Protein AF-A0A538JC68-F1 (afdb_monomer)

pLDDT: mean 90.51, std 15.42, range [42.62, 98.88]

Sequence (147 aa):
MLRRFTVLAVVAFALASPALAAAACRTISGTFTAVPPATCSSPVNICTHGTLAGSFPSTYDFVVDTLTPVVAVPGAFTYTGHDTITAGSTVLTGKDYGAMYFVGPTTAKFVTTVKIVGGGSGWIVAPGTLDTATGQTAGTYFGFVCT

Nearest PDB structures (foldseek):
  3eoj-assembly1_A  TM=4.096E-01  e=1.689E+00  Prosthecochloris aestuarii
  7pge-assembly1_B  TM=2.713E-01  e=2.538E+00  Escherichia coli
  6mez-assembly2_B  TM=2.501E-01  e=1.689E+00  Prosthecochloris aestuarii
  4ctd-assembly1_A  TM=2.469E-01  e=4.011E+00  Escherichia coli K-12
  4ctd-assembly1_B  TM=2.731E-01  e=6.672E+00  Escherichia coli K-12

Structure (mmCIF, N/CA/C/O backbone):
data_AF-A0A538JC68-F1
#
_entry.id   AF-A0A538JC68-F1
#
loop_
_atom_site.group_PDB
_atom_site.id
_atom_site.type_symbol
_atom_site.label_atom_id
_atom_site.label_alt_id
_atom_site.label_comp_id
_atom_site.label_asym_id
_atom_site.label_entity_id
_atom_site.label_seq_id
_atom_site.pdbx_PDB_ins_code
_atom_site.Cartn_x
_atom_site.Cartn_y
_atom_site.Cartn_z
_atom_site.occupancy
_atom_site.B_iso_or_equiv
_atom_site.auth_seq_id
_atom_site.auth_comp_id
_atom_site.auth_asym_id
_atom_site.auth_atom_id
_atom_site.pdbx_PDB_model_num
ATOM 1 N N . MET A 1 1 ? 79.455 -5.876 -36.829 1.00 42.62 1 MET A N 1
ATOM 2 C CA . MET A 1 1 ? 78.922 -4.656 -36.183 1.00 42.62 1 MET A CA 1
ATOM 3 C C . MET A 1 1 ? 77.419 -4.815 -36.033 1.00 42.62 1 MET A C 1
ATOM 5 O O . MET A 1 1 ? 76.732 -5.024 -37.021 1.00 42.62 1 MET A O 1
ATOM 9 N N . LEU A 1 2 ? 76.953 -4.845 -34.785 1.00 47.31 2 LEU A N 1
ATOM 10 C CA . LEU A 1 2 ? 75.597 -5.198 -34.359 1.00 47.31 2 LEU A CA 1
ATOM 11 C C . LEU A 1 2 ? 74.781 -3.907 -34.166 1.00 47.31 2 LEU A C 1
ATOM 13 O O . LEU A 1 2 ? 75.262 -3.003 -33.487 1.00 47.31 2 LEU A O 1
ATOM 17 N N . ARG A 1 3 ? 73.550 -3.816 -34.679 1.00 44.78 3 ARG A N 1
ATOM 18 C CA . ARG A 1 3 ? 72.585 -2.794 -34.230 1.00 44.78 3 ARG A CA 1
ATOM 19 C C . ARG A 1 3 ? 71.231 -3.446 -33.977 1.00 44.78 3 ARG A C 1
ATOM 21 O O . ARG A 1 3 ? 70.450 -3.679 -34.890 1.00 44.78 3 ARG A O 1
ATOM 28 N N . ARG A 1 4 ? 71.007 -3.793 -32.708 1.00 51.16 4 ARG A N 1
ATOM 29 C CA . ARG A 1 4 ? 69.723 -4.249 -32.171 1.00 51.16 4 ARG A CA 1
ATOM 30 C C . ARG A 1 4 ? 68.890 -3.007 -31.854 1.00 51.16 4 ARG A C 1
ATOM 32 O O . ARG A 1 4 ? 69.310 -2.201 -31.030 1.00 51.16 4 ARG A O 1
ATOM 39 N N . PHE A 1 5 ? 67.754 -2.840 -32.523 1.00 50.06 5 PHE A N 1
ATOM 40 C CA . PHE A 1 5 ? 66.766 -1.824 -32.172 1.00 50.06 5 PHE A CA 1
ATOM 41 C C . PHE A 1 5 ? 65.833 -2.401 -31.107 1.00 50.06 5 PHE A C 1
ATOM 43 O O . PHE A 1 5 ? 65.050 -3.308 -31.379 1.00 50.06 5 PHE A O 1
ATOM 50 N N . THR A 1 6 ? 65.954 -1.901 -29.881 1.00 53.03 6 THR A N 1
ATOM 51 C CA . THR A 1 6 ? 65.058 -2.231 -28.771 1.00 53.03 6 THR A CA 1
ATOM 52 C C . THR A 1 6 ? 63.799 -1.378 -28.908 1.00 53.03 6 THR A C 1
ATOM 54 O O . THR A 1 6 ? 63.850 -0.168 -28.702 1.00 53.03 6 THR A O 1
ATOM 57 N N . VAL A 1 7 ? 62.676 -1.988 -29.289 1.00 53.16 7 VAL A N 1
ATOM 58 C CA . VAL A 1 7 ? 61.364 -1.324 -29.295 1.00 53.16 7 VAL A CA 1
ATOM 59 C C . VAL A 1 7 ? 60.780 -1.432 -27.888 1.00 53.16 7 VAL A C 1
ATOM 61 O O . VAL A 1 7 ? 60.508 -2.527 -27.402 1.00 53.16 7 VAL A O 1
ATOM 64 N N . LEU A 1 8 ? 60.637 -0.290 -27.217 1.00 51.16 8 LEU A N 1
ATOM 65 C CA . LEU A 1 8 ? 60.037 -0.178 -25.892 1.00 51.16 8 LEU A CA 1
ATOM 66 C C . LEU A 1 8 ? 58.506 -0.207 -26.048 1.00 51.16 8 LEU A C 1
ATOM 68 O O . LEU A 1 8 ? 57.913 0.744 -26.554 1.00 51.16 8 LEU A O 1
ATOM 72 N N . ALA A 1 9 ? 57.863 -1.309 -25.660 1.00 55.12 9 ALA A N 1
ATOM 73 C CA . ALA A 1 9 ? 56.408 -1.419 -25.659 1.00 55.12 9 ALA A CA 1
ATOM 74 C C . ALA A 1 9 ? 55.829 -0.661 -24.451 1.00 55.12 9 ALA A C 1
ATOM 76 O O . ALA A 1 9 ? 55.975 -1.091 -23.307 1.00 55.12 9 ALA A O 1
ATOM 77 N N . VAL A 1 10 ? 55.181 0.478 -24.701 1.00 59.56 10 VAL A N 1
ATOM 78 C CA . VAL A 1 10 ? 54.418 1.222 -23.690 1.00 59.56 10 VAL A CA 1
ATOM 79 C C . VAL A 1 10 ? 53.057 0.545 -23.535 1.00 59.56 10 VAL A C 1
ATOM 81 O O . VAL A 1 10 ? 52.179 0.693 -24.381 1.00 59.56 10 VAL A O 1
ATOM 84 N N . VAL A 1 11 ? 52.883 -0.230 -22.464 1.00 61.22 11 VAL A N 1
ATOM 85 C CA . VAL A 1 11 ? 51.584 -0.805 -22.088 1.00 61.22 11 VAL A CA 1
ATOM 86 C C . VAL A 1 11 ? 50.774 0.282 -21.382 1.00 61.22 11 VAL A C 1
ATOM 88 O O . VAL A 1 11 ? 50.992 0.573 -20.208 1.00 61.22 11 VAL A O 1
ATOM 91 N N . ALA A 1 12 ? 49.858 0.918 -22.110 1.00 59.44 12 ALA A N 1
ATOM 92 C CA . ALA A 1 12 ? 48.888 1.840 -21.535 1.00 59.44 12 ALA A CA 1
ATOM 93 C C . ALA A 1 12 ? 47.820 1.040 -20.769 1.00 59.44 12 ALA A C 1
ATOM 95 O O . ALA A 1 12 ? 46.948 0.415 -21.370 1.00 59.44 12 ALA A O 1
ATOM 96 N N . PHE A 1 13 ? 47.890 1.048 -19.436 1.00 56.16 13 PHE A N 1
ATOM 97 C CA . PHE A 1 13 ? 46.805 0.567 -18.582 1.00 56.16 13 PHE A CA 1
ATOM 98 C C . PHE A 1 13 ? 45.629 1.545 -18.685 1.00 56.16 13 PHE A C 1
ATOM 100 O O . PHE A 1 13 ? 45.587 2.570 -18.006 1.00 56.16 13 PHE A O 1
ATOM 107 N N . ALA A 1 14 ? 44.678 1.239 -19.568 1.00 58.00 14 ALA A N 1
ATOM 108 C CA . ALA A 1 14 ? 43.388 1.906 -19.587 1.00 58.00 14 ALA A CA 1
ATOM 109 C C . ALA A 1 14 ? 42.649 1.570 -18.282 1.00 58.00 14 ALA A C 1
ATOM 111 O O . ALA A 1 14 ? 42.230 0.433 -18.062 1.00 58.00 14 ALA A O 1
ATOM 112 N N . LEU A 1 15 ? 42.517 2.563 -17.403 1.00 57.47 15 LEU A N 1
ATOM 113 C CA . LEU A 1 15 ? 41.647 2.520 -16.232 1.00 57.47 15 LEU A CA 1
ATOM 114 C C . LEU A 1 15 ? 40.193 2.462 -16.719 1.00 57.47 15 LEU A C 1
ATOM 116 O O . LEU A 1 15 ? 39.538 3.486 -16.890 1.00 57.47 15 LEU A O 1
ATOM 120 N N . ALA A 1 16 ? 39.694 1.258 -16.987 1.00 57.50 16 ALA A N 1
ATOM 121 C CA . ALA A 1 16 ? 38.272 1.031 -17.180 1.00 57.50 16 ALA A CA 1
ATOM 122 C C . ALA A 1 16 ? 37.588 1.169 -15.814 1.00 57.50 16 ALA A C 1
ATOM 124 O O . ALA A 1 16 ? 37.487 0.208 -15.053 1.00 57.50 16 ALA A O 1
ATOM 125 N N . SER A 1 17 ? 37.155 2.380 -15.468 1.00 58.31 17 SER A N 1
ATOM 126 C CA . SER A 1 17 ? 36.183 2.550 -14.392 1.00 58.31 17 SER A CA 1
ATOM 127 C C . SER A 1 17 ? 34.911 1.804 -14.803 1.00 58.31 17 SER A C 1
ATOM 129 O O . SER A 1 17 ? 34.373 2.106 -15.872 1.00 58.31 17 SER A O 1
ATOM 131 N N . PRO A 1 18 ? 34.410 0.838 -14.012 1.00 54.25 18 PRO A N 1
ATOM 132 C CA . PRO A 1 18 ? 33.100 0.275 -14.270 1.00 54.25 18 PRO A CA 1
ATOM 133 C C . PRO A 1 18 ? 32.094 1.403 -14.054 1.00 54.25 18 PRO A C 1
ATOM 135 O O . PRO A 1 18 ? 31.804 1.791 -12.923 1.00 54.25 18 PRO A O 1
ATOM 138 N N . ALA A 1 19 ? 31.602 1.985 -15.145 1.00 56.72 19 ALA A N 1
ATOM 139 C CA . ALA A 1 19 ? 30.423 2.821 -15.085 1.00 56.72 19 ALA A CA 1
ATOM 140 C C . ALA A 1 19 ? 29.287 1.905 -14.623 1.00 56.72 19 ALA A C 1
ATOM 142 O O . ALA A 1 19 ? 28.795 1.085 -15.398 1.00 56.72 19 ALA A O 1
ATOM 143 N N . LEU A 1 20 ? 28.910 1.993 -13.343 1.00 58.34 20 LEU A N 1
ATOM 144 C CA . LEU A 1 20 ? 27.613 1.492 -12.912 1.00 58.34 20 LEU A CA 1
ATOM 145 C C . LEU A 1 20 ? 26.590 2.178 -13.812 1.00 58.34 20 LEU A C 1
ATOM 147 O O . LEU A 1 20 ? 26.480 3.405 -13.791 1.00 58.34 20 LEU A O 1
ATOM 151 N N . ALA A 1 21 ? 25.899 1.399 -14.643 1.00 58.97 21 ALA A N 1
ATOM 152 C CA . ALA A 1 21 ? 24.757 1.899 -15.382 1.00 58.97 21 ALA A CA 1
ATOM 153 C C . ALA A 1 21 ? 23.816 2.542 -14.357 1.00 58.97 21 ALA A C 1
ATOM 155 O O . ALA A 1 21 ? 23.354 1.871 -13.433 1.00 58.97 21 ALA A O 1
ATOM 156 N N . ALA A 1 22 ? 23.622 3.858 -14.452 1.00 62.62 22 ALA A N 1
ATOM 157 C CA . ALA A 1 22 ? 22.700 4.556 -13.576 1.00 62.62 22 ALA A CA 1
ATOM 158 C C . ALA A 1 22 ? 21.319 3.912 -13.749 1.00 62.62 22 ALA A C 1
ATOM 160 O O . ALA A 1 22 ? 20.847 3.786 -14.880 1.00 62.62 22 ALA A O 1
ATOM 161 N N . ALA A 1 23 ? 20.703 3.481 -12.644 1.00 70.94 23 ALA A N 1
ATOM 162 C CA . ALA A 1 23 ? 19.342 2.960 -12.664 1.00 70.94 23 ALA A CA 1
ATOM 163 C C . ALA A 1 23 ? 18.436 3.965 -13.389 1.00 70.94 23 ALA A C 1
ATOM 165 O O . ALA A 1 23 ? 18.530 5.176 -13.153 1.00 70.94 23 ALA A O 1
ATOM 166 N N . ALA A 1 24 ? 17.590 3.479 -14.296 1.00 83.38 24 ALA A N 1
ATOM 167 C CA . ALA A 1 24 ? 16.755 4.352 -15.107 1.00 83.38 24 ALA A CA 1
ATOM 168 C C . ALA A 1 24 ? 15.618 4.888 -14.232 1.00 83.38 24 ALA A C 1
ATOM 170 O O . ALA A 1 24 ? 14.580 4.248 -14.061 1.00 83.38 24 ALA A O 1
ATOM 171 N N . CYS A 1 25 ? 15.834 6.059 -13.636 1.00 92.38 25 CYS A N 1
ATOM 172 C CA . CYS A 1 25 ? 14.840 6.716 -12.802 1.00 92.38 25 CYS A CA 1
ATOM 173 C C . CYS A 1 25 ? 13.737 7.333 -13.663 1.00 92.38 25 CYS A C 1
ATOM 175 O O . CYS A 1 25 ? 14.010 8.078 -14.606 1.00 92.38 25 CYS A O 1
ATOM 177 N N . ARG A 1 26 ? 12.478 7.072 -13.307 1.00 94.56 26 ARG A N 1
ATOM 178 C CA . ARG A 1 26 ? 11.316 7.692 -13.951 1.00 94.56 26 ARG A CA 1
ATOM 179 C C . ARG A 1 26 ? 10.263 8.110 -12.937 1.00 94.56 26 ARG A C 1
ATOM 181 O O . ARG A 1 26 ? 10.010 7.401 -11.964 1.00 94.56 26 ARG A O 1
ATOM 188 N N . THR A 1 27 ? 9.626 9.250 -13.195 1.00 97.94 27 THR A N 1
ATOM 189 C CA . THR A 1 27 ? 8.396 9.649 -12.506 1.00 97.94 27 THR A CA 1
ATOM 190 C C . THR A 1 27 ? 7.267 8.718 -12.920 1.00 97.94 27 THR A C 1
ATOM 192 O O . THR A 1 27 ? 7.168 8.323 -14.086 1.00 97.94 27 THR A O 1
ATOM 195 N N . ILE A 1 28 ? 6.416 8.367 -11.964 1.00 97.81 28 ILE A N 1
ATOM 196 C CA . ILE A 1 28 ? 5.276 7.490 -12.187 1.00 97.81 28 ILE A CA 1
ATOM 197 C C . ILE A 1 28 ? 3.994 8.101 -11.639 1.00 97.81 28 ILE A C 1
ATOM 199 O O . ILE A 1 28 ? 4.026 8.821 -10.641 1.00 97.81 28 ILE A O 1
ATOM 203 N N . SER A 1 29 ? 2.870 7.819 -12.288 1.00 98.69 29 SER A N 1
ATOM 204 C CA . SER A 1 29 ? 1.544 8.186 -11.807 1.00 98.69 29 SER A CA 1
ATOM 205 C C . SER A 1 29 ? 0.443 7.369 -12.478 1.00 98.69 29 SER A C 1
ATOM 207 O O . SER A 1 29 ? 0.607 6.823 -13.576 1.00 98.69 29 SER A O 1
ATOM 209 N N . GLY A 1 30 ? -0.706 7.308 -11.811 1.00 98.75 30 GLY A N 1
ATOM 210 C CA . GLY A 1 30 ? -1.893 6.659 -12.344 1.00 98.75 30 GLY A CA 1
ATOM 211 C C . GLY A 1 30 ? -2.935 6.358 -11.280 1.00 98.75 30 GLY A C 1
ATOM 212 O O . GLY A 1 30 ? -3.078 7.096 -10.303 1.00 98.75 30 GLY A O 1
ATOM 213 N N . THR A 1 31 ? -3.680 5.278 -11.493 1.00 98.88 31 THR A N 1
ATOM 214 C CA . THR A 1 31 ? -4.741 4.801 -10.600 1.00 98.88 31 THR A CA 1
ATOM 215 C C . THR A 1 31 ? -4.422 3.418 -10.064 1.00 98.88 31 THR A C 1
ATOM 217 O O . THR A 1 31 ? -3.638 2.680 -10.662 1.00 98.88 31 THR A O 1
ATOM 220 N N . PHE A 1 32 ? -5.049 3.061 -8.947 1.00 98.88 32 PHE A N 1
ATOM 221 C CA . PHE A 1 32 ? -4.998 1.706 -8.420 1.00 98.88 32 PHE A CA 1
ATOM 222 C C . PHE A 1 32 ? -6.377 1.205 -8.004 1.00 98.88 32 PHE A C 1
ATOM 224 O O . PHE A 1 32 ? -7.262 1.990 -7.648 1.00 98.88 32 PHE A O 1
ATOM 231 N N . THR A 1 33 ? -6.522 -0.116 -8.014 1.00 98.75 33 THR A N 1
ATOM 232 C CA . THR A 1 33 ? -7.642 -0.843 -7.407 1.00 98.75 33 THR A CA 1
ATOM 233 C C . THR A 1 33 ? -7.115 -2.086 -6.714 1.00 98.75 33 THR A C 1
ATOM 235 O O . THR A 1 33 ? -6.222 -2.734 -7.258 1.00 98.75 33 THR A O 1
ATOM 238 N N . ALA A 1 34 ? -7.676 -2.450 -5.564 1.00 98.69 34 ALA A N 1
ATOM 239 C CA . ALA A 1 34 ? -7.303 -3.675 -4.867 1.00 98.69 34 ALA A CA 1
ATOM 240 C C . ALA A 1 34 ? -8.461 -4.280 -4.085 1.00 98.69 34 ALA A C 1
ATOM 242 O O . ALA A 1 34 ? -9.400 -3.584 -3.696 1.00 98.69 34 ALA A O 1
ATOM 243 N N . VAL A 1 35 ? -8.358 -5.578 -3.828 1.00 98.62 35 VAL A N 1
ATOM 244 C CA . VAL A 1 35 ? -9.319 -6.361 -3.048 1.00 98.62 35 VAL A CA 1
ATOM 245 C C . VAL A 1 35 ? -8.586 -7.191 -1.995 1.00 98.62 35 VAL A C 1
ATOM 247 O O . VAL A 1 35 ? -7.393 -7.463 -2.163 1.00 98.62 35 VAL A O 1
ATOM 250 N N . PRO A 1 36 ? -9.257 -7.623 -0.917 1.00 98.12 36 PRO A N 1
ATOM 251 C CA . PRO A 1 36 ? -8.662 -8.565 0.018 1.00 98.12 36 PRO A CA 1
ATOM 252 C C . PRO A 1 36 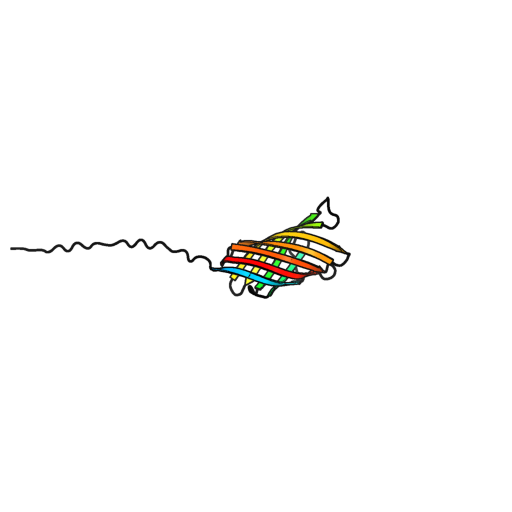? -8.321 -9.891 -0.686 1.00 98.12 36 PRO A C 1
ATOM 254 O O . PRO A 1 36 ? -9.165 -10.431 -1.407 1.00 98.12 36 PRO A O 1
ATOM 257 N N . PRO A 1 37 ? -7.106 -10.436 -0.506 1.00 97.12 37 PRO A N 1
ATOM 258 C CA . PRO A 1 37 ? -6.764 -11.763 -1.003 1.00 97.12 37 PRO A CA 1
ATOM 259 C C . PRO A 1 37 ? -7.481 -12.860 -0.198 1.00 97.12 37 PRO A C 1
ATOM 261 O O . PRO A 1 37 ? -7.929 -12.638 0.926 1.00 97.12 37 PRO A O 1
ATOM 264 N N . ALA A 1 38 ? -7.536 -14.078 -0.749 1.00 95.75 38 ALA A N 1
ATOM 265 C CA . ALA A 1 38 ? -8.155 -15.232 -0.081 1.00 95.75 38 ALA A CA 1
ATOM 266 C C . ALA A 1 38 ? -7.478 -15.601 1.253 1.00 95.75 38 ALA A C 1
ATOM 268 O O . ALA A 1 38 ? -8.118 -16.135 2.156 1.00 95.75 38 ALA A O 1
ATOM 269 N N . THR A 1 39 ? -6.182 -15.319 1.374 1.00 95.56 39 THR A N 1
ATOM 270 C CA . THR A 1 39 ? -5.388 -15.533 2.585 1.00 95.56 39 THR A CA 1
ATOM 271 C C . THR A 1 39 ? -4.660 -14.251 2.945 1.00 95.56 39 THR A C 1
ATOM 273 O O . THR A 1 39 ? -4.080 -13.618 2.065 1.00 95.56 39 THR A O 1
ATOM 276 N N . CYS A 1 40 ? -4.629 -13.906 4.230 1.00 97.19 40 CYS A N 1
ATOM 277 C CA . CYS A 1 40 ? -3.945 -12.718 4.720 1.00 97.19 40 CYS A CA 1
ATOM 278 C C . CYS A 1 40 ? -3.006 -13.076 5.874 1.00 97.19 40 CYS A C 1
ATOM 280 O O . CYS A 1 40 ? -3.424 -13.674 6.861 1.00 97.19 40 CYS A O 1
ATOM 282 N N . SER A 1 41 ? -1.730 -12.716 5.736 1.00 96.81 41 SER A N 1
ATOM 283 C CA . SER A 1 41 ? -0.687 -12.922 6.750 1.00 96.81 41 SER A CA 1
ATOM 284 C C . SER A 1 41 ? -0.539 -11.743 7.717 1.00 96.81 41 SER A C 1
ATOM 286 O O . SER A 1 41 ? 0.283 -11.802 8.629 1.00 96.81 41 SER A O 1
ATOM 288 N N . SER A 1 42 ? -1.313 -10.671 7.524 1.00 97.94 42 SER A N 1
ATOM 289 C CA . SER A 1 42 ? -1.264 -9.479 8.369 1.00 97.94 42 SER A CA 1
ATOM 290 C C . SER A 1 42 ? -1.650 -9.807 9.818 1.00 97.94 42 SER A C 1
ATOM 292 O O . SER A 1 42 ? -2.716 -10.386 10.044 1.00 97.94 42 SER A O 1
ATOM 294 N N . PRO A 1 43 ? -0.876 -9.353 10.821 1.00 97.75 43 PRO A N 1
ATOM 295 C CA . PRO A 1 43 ? -1.253 -9.476 12.230 1.00 97.75 43 PRO A CA 1
ATOM 296 C C . PRO A 1 43 ? -2.485 -8.635 12.606 1.00 97.75 43 PRO A C 1
ATOM 298 O O . PRO A 1 43 ? -3.102 -8.886 13.638 1.00 97.75 43 PRO A O 1
ATOM 301 N N . VAL A 1 44 ? -2.858 -7.650 11.781 1.00 96.31 44 VAL A N 1
ATOM 302 C CA . VAL A 1 44 ? -4.070 -6.829 11.952 1.00 96.31 44 VAL A CA 1
ATOM 303 C C . VAL A 1 44 ? -5.169 -7.194 10.951 1.00 96.31 44 VAL A C 1
ATOM 305 O O . VAL A 1 44 ? -6.157 -6.476 10.834 1.00 96.31 44 VAL A O 1
ATOM 308 N N . ASN A 1 45 ? -5.009 -8.321 10.250 1.00 95.25 45 ASN A N 1
ATOM 309 C CA . ASN A 1 45 ? -5.955 -8.861 9.276 1.00 95.25 45 ASN A CA 1
ATOM 310 C C . ASN A 1 45 ? -6.319 -7.884 8.138 1.00 95.25 45 ASN A C 1
ATOM 312 O O . ASN A 1 45 ? -7.462 -7.844 7.686 1.00 95.25 45 ASN A O 1
ATOM 316 N N . ILE A 1 46 ? -5.348 -7.086 7.677 1.00 95.25 46 ILE A N 1
ATOM 317 C CA . ILE A 1 46 ? -5.505 -6.207 6.511 1.00 95.25 46 ILE A CA 1
ATOM 318 C C . ILE A 1 46 ? -4.426 -6.546 5.483 1.00 95.25 46 ILE A C 1
ATOM 320 O O . ILE A 1 46 ? -3.240 -6.276 5.682 1.00 95.25 46 ILE A O 1
ATOM 324 N N . CYS A 1 47 ? -4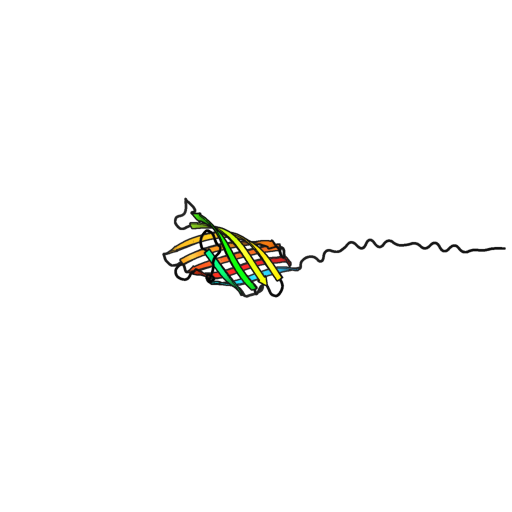.863 -7.117 4.364 1.00 98.12 47 CYS A N 1
ATOM 325 C CA . CYS A 1 47 ? -4.048 -7.356 3.182 1.00 98.12 47 CYS A CA 1
ATOM 326 C C . CYS A 1 47 ? -4.828 -6.925 1.942 1.00 98.12 47 CYS A C 1
ATOM 328 O O . CYS A 1 47 ? -6.057 -7.017 1.925 1.00 98.12 47 CYS A O 1
ATOM 330 N N . THR A 1 48 ? -4.129 -6.521 0.886 1.00 98.38 48 THR A N 1
ATOM 331 C CA . THR A 1 48 ? -4.754 -6.240 -0.410 1.00 98.38 48 THR A CA 1
ATOM 332 C C . THR A 1 48 ? -3.920 -6.798 -1.550 1.00 98.38 48 THR A C 1
ATOM 334 O O . THR A 1 48 ? -2.705 -6.621 -1.551 1.00 98.38 48 THR A O 1
ATOM 337 N N . HIS A 1 49 ? -4.586 -7.385 -2.539 1.00 98.62 49 HIS A N 1
ATOM 338 C CA . HIS A 1 49 ? -4.024 -7.684 -3.848 1.00 98.62 49 HIS A CA 1
ATOM 339 C C . HIS A 1 49 ? -4.610 -6.707 -4.865 1.00 98.62 49 HIS A C 1
ATOM 341 O O . HIS A 1 49 ? -5.837 -6.587 -4.975 1.00 98.62 49 HIS A O 1
ATOM 347 N N . GLY A 1 50 ? -3.757 -5.986 -5.585 1.00 98.44 50 GLY A N 1
ATOM 348 C CA . GLY A 1 50 ? -4.193 -4.900 -6.449 1.00 98.44 50 GLY A CA 1
ATOM 349 C C . GLY A 1 50 ? -3.409 -4.737 -7.736 1.00 98.44 50 GLY A C 1
ATOM 350 O O . GLY A 1 50 ? -2.432 -5.430 -8.017 1.00 98.44 50 GLY A O 1
ATOM 351 N N . THR A 1 51 ? -3.875 -3.784 -8.532 1.00 98.75 51 THR A N 1
ATOM 352 C CA . THR A 1 51 ? -3.302 -3.391 -9.816 1.00 98.75 51 THR A CA 1
ATOM 353 C C . THR A 1 51 ? -3.026 -1.896 -9.827 1.00 98.75 51 THR A C 1
ATOM 355 O O . THR A 1 51 ? -3.827 -1.102 -9.331 1.00 98.75 51 THR A O 1
ATOM 358 N N . LEU A 1 52 ? -1.898 -1.512 -10.421 1.00 98.69 52 LEU A N 1
ATOM 359 C CA . LEU A 1 52 ? -1.586 -0.139 -10.801 1.00 98.69 52 LEU A CA 1
ATOM 360 C C . LEU A 1 52 ? -1.797 0.004 -12.311 1.00 98.69 52 LEU A C 1
ATOM 362 O O . LEU A 1 52 ? -1.320 -0.818 -13.094 1.00 98.69 52 LEU A O 1
ATOM 366 N N . ALA A 1 53 ? -2.481 1.063 -12.728 1.00 98.62 53 ALA A N 1
ATOM 367 C CA . ALA A 1 53 ? -2.624 1.470 -14.125 1.00 98.62 53 ALA A CA 1
ATOM 368 C C . ALA A 1 53 ? -1.893 2.801 -14.373 1.00 98.62 53 ALA A C 1
ATOM 370 O O . ALA A 1 53 ? -1.470 3.466 -13.432 1.00 98.62 53 ALA A O 1
ATOM 371 N N . GLY A 1 54 ? -1.736 3.221 -15.630 1.00 97.69 54 GLY A N 1
ATOM 372 C CA . GLY A 1 54 ? -1.056 4.477 -15.979 1.00 97.69 54 GLY A CA 1
ATOM 373 C C . GLY A 1 54 ? 0.399 4.267 -16.388 1.00 97.69 54 GLY A C 1
ATOM 374 O O . GLY A 1 54 ? 0.690 3.371 -17.177 1.00 97.69 54 GLY A O 1
ATOM 375 N N . SER A 1 55 ? 1.316 5.102 -15.897 1.00 96.94 55 SER A N 1
ATOM 376 C CA . SER A 1 55 ? 2.710 5.100 -16.368 1.00 96.94 55 SER A CA 1
ATOM 377 C C . SER A 1 55 ? 3.599 4.037 -15.705 1.00 96.94 55 SER A C 1
ATOM 379 O O . SER A 1 55 ? 4.763 3.887 -16.082 1.00 96.94 55 SER A O 1
ATOM 381 N N . PHE A 1 56 ? 3.068 3.294 -14.729 1.00 96.88 56 PHE A N 1
ATOM 382 C CA . PHE A 1 56 ? 3.735 2.153 -14.100 1.00 96.88 56 PHE A CA 1
ATOM 383 C C . PHE A 1 56 ? 2.791 0.946 -13.923 1.00 96.88 56 PHE A C 1
ATOM 385 O O . PHE A 1 56 ? 2.473 0.569 -12.792 1.00 96.88 56 PHE A O 1
ATOM 392 N N . PRO A 1 57 ? 2.313 0.331 -15.027 1.00 97.88 57 PRO A N 1
ATOM 393 C CA . PRO A 1 57 ? 1.419 -0.819 -14.948 1.00 97.88 57 PRO A CA 1
ATOM 394 C C . PRO A 1 57 ? 2.065 -1.980 -14.190 1.00 97.88 57 PRO A C 1
ATOM 396 O O . PRO A 1 57 ? 3.163 -2.417 -14.539 1.00 97.88 57 PRO A O 1
ATOM 399 N N . SER A 1 58 ? 1.402 -2.459 -13.142 1.00 98.31 58 SER A N 1
ATOM 400 C CA . SER A 1 58 ? 1.927 -3.505 -12.257 1.00 98.31 58 SER A CA 1
ATOM 401 C C . SER A 1 58 ? 0.818 -4.148 -11.428 1.00 98.31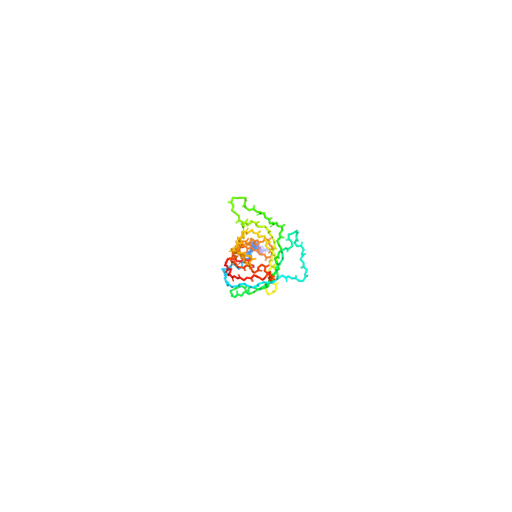 58 SER A C 1
ATOM 403 O O . SER A 1 58 ? -0.300 -3.633 -11.359 1.00 98.31 58 SER A O 1
ATOM 405 N N . THR A 1 59 ? 1.124 -5.277 -10.800 1.00 98.75 59 THR A N 1
ATOM 406 C CA . THR A 1 59 ? 0.331 -5.836 -9.697 1.00 98.75 59 THR A CA 1
ATOM 407 C C . THR A 1 59 ? 1.066 -5.613 -8.386 1.00 98.75 59 THR A C 1
ATOM 409 O O . THR A 1 59 ? 2.290 -5.467 -8.383 1.00 98.75 59 THR A O 1
ATOM 412 N N . TYR A 1 60 ? 0.345 -5.611 -7.272 1.00 98.69 60 TYR A N 1
ATOM 413 C CA . TYR A 1 60 ? 0.965 -5.544 -5.958 1.00 98.69 60 TYR A CA 1
ATOM 414 C C . TYR A 1 60 ? 0.214 -6.365 -4.918 1.00 98.69 60 TYR A C 1
ATOM 416 O O . TYR A 1 60 ? -1.008 -6.502 -4.979 1.00 98.69 60 TYR A O 1
ATOM 424 N N . ASP A 1 61 ? 0.966 -6.853 -3.941 1.00 98.69 61 ASP A N 1
ATOM 425 C CA . ASP A 1 61 ? 0.457 -7.434 -2.707 1.00 98.69 61 ASP A CA 1
ATOM 426 C C . ASP A 1 61 ? 0.931 -6.562 -1.551 1.00 98.69 61 ASP A C 1
ATOM 428 O O . ASP A 1 61 ? 2.130 -6.335 -1.403 1.00 98.69 61 ASP A O 1
ATOM 432 N N . PHE A 1 62 ? -0.006 -6.065 -0.751 1.00 98.62 62 PHE A N 1
ATOM 433 C CA . PHE A 1 62 ? 0.265 -5.223 0.410 1.00 98.62 62 PHE A CA 1
ATOM 434 C C . PHE A 1 62 ? -0.227 -5.908 1.681 1.00 98.62 62 PHE A C 1
ATOM 436 O O . PHE A 1 62 ? -1.352 -6.415 1.733 1.00 98.62 62 PHE A O 1
ATOM 443 N N . VAL A 1 63 ? 0.615 -5.895 2.711 1.00 98.69 63 VAL A N 1
ATOM 444 C CA . VAL A 1 6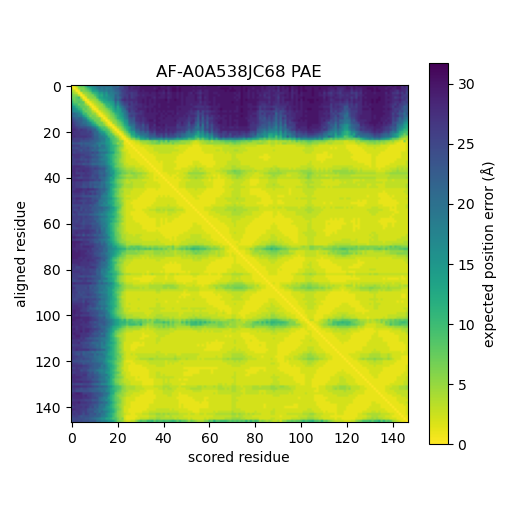3 ? 0.341 -6.456 4.033 1.00 98.69 63 VAL A CA 1
ATO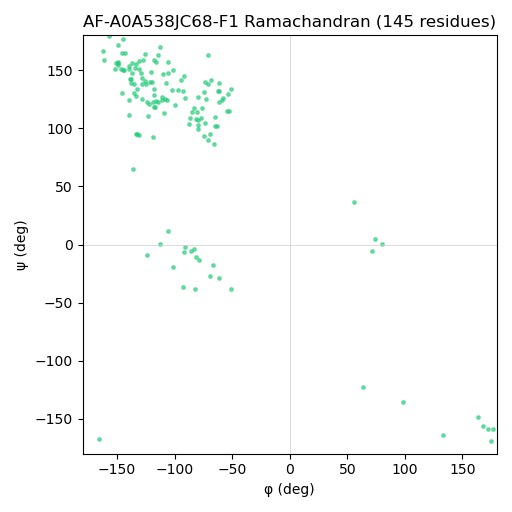M 445 C C . VAL A 1 63 ? 0.533 -5.359 5.070 1.00 98.69 63 VAL A C 1
ATOM 447 O O . VAL A 1 63 ? 1.611 -4.775 5.187 1.00 98.69 63 VAL A O 1
ATOM 450 N N . VAL A 1 64 ? -0.511 -5.085 5.852 1.00 98.44 64 VAL A N 1
ATOM 451 C CA . VAL A 1 64 ? -0.411 -4.153 6.978 1.00 98.44 64 VAL A CA 1
ATOM 452 C C . VAL A 1 64 ? 0.229 -4.867 8.162 1.00 98.44 64 VAL A C 1
ATOM 454 O O . VAL A 1 64 ? -0.252 -5.907 8.601 1.00 98.44 64 VAL A O 1
ATOM 457 N N . ASP A 1 65 ? 1.285 -4.290 8.716 1.00 98.62 65 ASP A N 1
ATOM 458 C CA . ASP A 1 65 ? 2.018 -4.834 9.860 1.00 98.62 65 ASP A CA 1
ATOM 459 C C . ASP A 1 65 ? 1.499 -4.279 11.192 1.00 98.62 65 ASP A C 1
ATOM 461 O O . ASP A 1 65 ? 1.456 -4.990 12.194 1.00 98.62 65 ASP A O 1
ATOM 465 N N . THR A 1 66 ? 1.104 -3.004 11.231 1.00 98.50 66 THR A N 1
ATOM 466 C CA . THR A 1 66 ? 0.580 -2.363 12.446 1.00 98.50 66 THR A CA 1
ATOM 467 C C . THR A 1 66 ? -0.590 -1.450 12.122 1.00 98.50 66 THR A C 1
ATOM 469 O O . THR A 1 66 ? -0.650 -0.875 11.040 1.00 98.50 66 THR A O 1
ATOM 472 N N . LEU A 1 67 ? -1.505 -1.286 13.078 1.00 97.62 67 LEU A N 1
ATOM 473 C CA . LEU A 1 67 ? -2.609 -0.335 13.004 1.00 97.62 67 LEU A CA 1
ATOM 474 C C . LEU A 1 67 ? -2.792 0.311 14.377 1.00 97.62 67 LEU A C 1
ATOM 476 O O . LEU A 1 67 ? -3.183 -0.350 15.336 1.00 97.62 67 LEU A O 1
ATOM 480 N N . THR A 1 68 ? -2.480 1.598 14.477 1.00 98.19 68 THR A N 1
ATOM 481 C CA . THR A 1 68 ? -2.436 2.326 15.748 1.00 98.19 68 THR A CA 1
ATOM 482 C C . THR A 1 68 ? -3.457 3.461 15.740 1.00 98.19 68 THR A C 1
ATOM 484 O O . THR A 1 68 ? -3.376 4.330 14.871 1.00 98.19 68 THR A O 1
ATOM 487 N N . PRO A 1 69 ? -4.407 3.502 16.690 1.00 97.38 69 PRO A N 1
ATOM 488 C CA . PRO A 1 69 ? -5.330 4.624 16.825 1.00 97.38 69 PRO A CA 1
ATOM 489 C C . PRO A 1 69 ? -4.597 5.937 17.125 1.00 97.38 69 PRO A C 1
ATOM 491 O O . PRO A 1 69 ? -3.694 5.986 17.963 1.00 97.38 69 PRO A O 1
ATOM 494 N N . VAL A 1 70 ? -5.032 7.029 16.502 1.00 97.25 70 VAL A N 1
ATOM 495 C CA . VAL A 1 70 ? -4.562 8.380 16.829 1.00 97.25 70 VAL A CA 1
ATOM 496 C C . VAL A 1 70 ? -5.428 8.929 17.960 1.00 97.25 70 VAL A C 1
ATOM 498 O O . VAL A 1 70 ? -6.557 9.355 17.738 1.00 97.25 70 VAL A O 1
ATOM 501 N N . VAL A 1 71 ? -4.893 8.940 19.185 1.00 94.31 71 VAL A N 1
ATOM 502 C CA . VAL A 1 71 ? -5.642 9.248 20.426 1.00 94.31 71 VAL A CA 1
ATOM 503 C C . VAL A 1 71 ? -6.439 10.558 20.356 1.00 94.31 71 VAL A C 1
ATOM 505 O O . VAL A 1 71 ? -7.554 10.628 20.862 1.00 94.31 71 VAL A O 1
ATOM 508 N N . ALA A 1 72 ? -5.891 11.593 19.718 1.00 94.25 72 ALA A N 1
ATOM 509 C CA . ALA A 1 72 ? -6.526 12.909 19.634 1.00 94.25 72 ALA A CA 1
ATOM 510 C C . ALA A 1 72 ? -7.602 13.029 18.537 1.00 94.25 72 ALA A C 1
ATOM 512 O O . ALA A 1 72 ? -8.305 14.037 18.491 1.00 94.25 72 ALA A O 1
ATOM 513 N N . VAL A 1 73 ? -7.723 12.046 17.637 1.00 94.81 73 VAL A N 1
ATOM 514 C CA . VAL A 1 73 ? -8.588 12.126 16.451 1.00 94.81 73 VAL A CA 1
ATOM 515 C C . VAL A 1 73 ? -9.416 10.840 16.338 1.00 94.81 73 VAL A C 1
ATOM 517 O O . VAL A 1 73 ? -8.945 9.850 15.774 1.00 94.81 73 VAL A O 1
ATOM 520 N N . PRO A 1 74 ? -10.658 10.829 16.861 1.00 92.50 74 PRO A N 1
ATOM 521 C CA . PRO A 1 74 ? -11.537 9.667 16.775 1.00 92.50 74 PRO A CA 1
ATOM 522 C C . PRO A 1 74 ? -11.697 9.177 15.334 1.00 92.50 74 PRO A C 1
ATOM 524 O O . PRO A 1 74 ? -11.992 9.962 14.436 1.00 92.50 74 PRO A O 1
ATOM 527 N N . GLY A 1 75 ? -11.497 7.876 15.116 1.00 92.81 75 GLY A N 1
ATOM 528 C CA . GLY A 1 75 ? -11.589 7.259 13.791 1.00 92.81 75 GLY A CA 1
ATOM 529 C C . GLY A 1 75 ? -10.349 7.431 12.909 1.00 92.81 75 GLY A C 1
ATOM 530 O O . GLY A 1 75 ? -10.358 6.930 11.788 1.00 92.81 75 GLY A O 1
ATOM 531 N N . ALA A 1 76 ? -9.286 8.094 13.379 1.00 97.25 76 ALA A N 1
ATOM 532 C CA . ALA A 1 76 ? -8.001 8.127 12.688 1.00 97.25 76 ALA A CA 1
ATOM 533 C C . ALA A 1 76 ? -7.055 7.039 13.203 1.00 97.25 76 ALA A C 1
ATOM 535 O O . ALA A 1 76 ? -6.960 6.780 14.404 1.00 97.25 76 ALA A O 1
ATOM 536 N N . PHE A 1 77 ? -6.305 6.450 12.279 1.00 97.94 77 PHE A N 1
ATOM 537 C CA . PHE A 1 77 ? -5.282 5.455 12.560 1.00 97.94 77 PHE A CA 1
ATOM 538 C C . PHE A 1 77 ? -4.039 5.740 11.724 1.00 97.94 77 PHE A C 1
ATOM 540 O O . PHE A 1 77 ? -4.140 6.190 10.582 1.00 97.94 77 PHE A O 1
ATOM 547 N N . THR A 1 78 ? -2.870 5.429 12.267 1.00 98.50 78 THR A N 1
ATOM 548 C CA . THR A 1 78 ? -1.642 5.262 11.489 1.00 98.50 78 THR A CA 1
ATOM 549 C C . THR A 1 78 ? -1.363 3.781 11.302 1.00 98.50 78 THR A C 1
ATOM 551 O O . THR A 1 78 ? -1.739 2.954 12.134 1.00 98.50 78 THR A O 1
ATOM 554 N N . TYR A 1 79 ? -0.720 3.432 10.198 1.00 98.50 79 TYR A N 1
ATOM 555 C CA . TYR A 1 79 ? -0.329 2.059 9.924 1.00 98.50 79 TYR A CA 1
ATOM 556 C C . TYR A 1 79 ? 1.061 1.988 9.313 1.00 98.50 79 TYR A C 1
ATOM 558 O O . TYR A 1 79 ? 1.526 2.920 8.650 1.00 98.50 79 TYR A O 1
ATOM 566 N N . THR A 1 80 ? 1.702 0.848 9.536 1.00 98.81 80 THR A N 1
ATOM 567 C CA . THR A 1 80 ? 2.895 0.430 8.802 1.00 98.81 80 THR A CA 1
ATOM 568 C C . THR A 1 80 ? 2.578 -0.825 8.019 1.00 98.81 80 THR A C 1
ATOM 570 O O . THR A 1 80 ? 1.688 -1.583 8.404 1.00 98.81 80 THR A O 1
ATOM 573 N N . GLY A 1 81 ? 3.334 -1.087 6.966 1.00 98.69 81 GLY A N 1
ATOM 574 C CA . GLY A 1 81 ? 3.219 -2.331 6.223 1.00 98.69 81 GLY A CA 1
ATOM 575 C C . GLY A 1 81 ? 4.398 -2.564 5.299 1.00 98.69 81 GLY A C 1
ATOM 576 O O . GLY A 1 81 ? 5.432 -1.886 5.371 1.00 98.69 81 GLY A O 1
ATOM 577 N N . HIS A 1 82 ? 4.221 -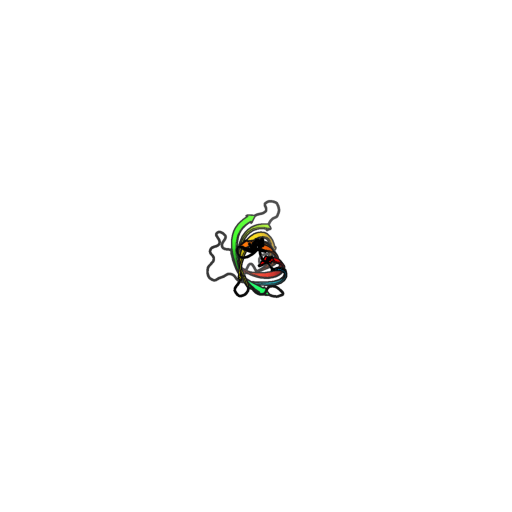3.533 4.421 1.00 98.75 82 HIS A N 1
ATOM 578 C CA . HIS A 1 82 ? 5.150 -3.815 3.346 1.00 98.75 82 HIS A CA 1
ATOM 579 C C . HIS A 1 82 ? 4.400 -4.312 2.122 1.00 98.75 82 HIS A C 1
ATOM 581 O O . HIS A 1 82 ? 3.360 -4.971 2.238 1.00 98.75 82 HIS A O 1
ATOM 587 N N . ASP A 1 83 ? 4.971 -4.034 0.959 1.00 97.75 83 ASP A N 1
ATOM 588 C CA . ASP A 1 83 ? 4.431 -4.470 -0.310 1.00 97.75 83 ASP A CA 1
ATOM 589 C C . ASP A 1 83 ? 5.463 -5.205 -1.172 1.00 97.75 83 ASP A C 1
ATOM 591 O O . ASP A 1 83 ? 6.685 -5.134 -0.991 1.00 97.75 83 ASP A O 1
ATOM 595 N N . THR A 1 84 ? 4.931 -5.980 -2.108 1.00 98.62 84 THR A N 1
ATOM 596 C CA . THR A 1 84 ? 5.663 -6.519 -3.250 1.00 98.62 84 THR A CA 1
ATOM 597 C C . THR A 1 84 ? 4.961 -6.040 -4.507 1.00 98.62 84 THR A C 1
ATOM 599 O O . THR A 1 84 ? 3.785 -6.334 -4.699 1.00 98.62 84 THR A O 1
ATOM 602 N N . ILE A 1 85 ? 5.675 -5.315 -5.366 1.00 98.62 85 ILE A N 1
ATOM 603 C CA . ILE A 1 85 ? 5.155 -4.766 -6.621 1.00 98.62 85 ILE A CA 1
ATOM 604 C C . ILE A 1 85 ? 5.817 -5.507 -7.781 1.00 98.62 85 ILE A C 1
ATOM 606 O O . ILE A 1 85 ? 7.041 -5.519 -7.902 1.00 98.62 85 ILE A O 1
ATOM 610 N N . THR A 1 86 ? 5.014 -6.092 -8.665 1.00 98.44 86 THR A N 1
ATOM 611 C CA . THR A 1 86 ? 5.488 -6.818 -9.850 1.00 98.44 86 THR A CA 1
ATOM 612 C C . THR A 1 86 ? 5.174 -6.024 -11.115 1.00 98.44 86 THR A C 1
ATOM 614 O O . THR A 1 86 ? 4.014 -5.858 -11.493 1.00 98.44 86 THR A O 1
ATOM 617 N N . ALA A 1 87 ? 6.220 -5.540 -11.785 1.00 95.44 87 ALA A N 1
ATOM 618 C CA . ALA A 1 87 ? 6.153 -4.768 -13.024 1.00 95.44 87 ALA A CA 1
ATOM 619 C C . ALA A 1 87 ? 6.897 -5.512 -14.146 1.00 95.44 87 ALA A C 1
ATOM 621 O O . ALA A 1 87 ? 8.112 -5.378 -14.313 1.00 95.44 87 ALA A O 1
ATOM 622 N N . GLY A 1 88 ? 6.174 -6.325 -14.921 1.00 93.50 88 GLY A N 1
ATOM 623 C CA . GLY A 1 88 ? 6.788 -7.210 -15.914 1.00 93.50 88 GLY A CA 1
ATOM 624 C C . GLY A 1 88 ? 7.684 -8.254 -15.240 1.00 93.50 88 GLY A C 1
ATOM 625 O O . GLY A 1 88 ? 7.216 -9.006 -14.393 1.00 93.50 88 GLY A O 1
ATOM 626 N N . SER A 1 89 ? 8.969 -8.298 -15.603 1.00 92.88 89 SER A N 1
ATOM 627 C CA . SER A 1 89 ? 9.966 -9.175 -14.966 1.00 92.88 89 SER A CA 1
ATOM 628 C C . SER A 1 89 ? 10.611 -8.576 -13.711 1.00 92.88 89 SER A C 1
ATOM 630 O O . SER A 1 89 ? 11.425 -9.239 -13.072 1.00 92.88 89 SER A O 1
ATOM 632 N N . THR A 1 90 ? 10.306 -7.321 -13.380 1.00 93.88 90 THR A N 1
ATOM 633 C CA . THR A 1 90 ? 10.891 -6.625 -12.232 1.00 93.88 90 THR A CA 1
ATOM 634 C C . THR A 1 90 ? 10.000 -6.790 -11.010 1.00 93.88 90 THR A C 1
ATOM 636 O O . THR A 1 90 ? 8.797 -6.540 -11.077 1.00 93.88 90 THR A O 1
ATOM 639 N N . VAL A 1 91 ? 10.607 -7.157 -9.883 1.00 98.00 91 VAL A N 1
ATOM 640 C CA . VAL A 1 91 ? 9.949 -7.214 -8.575 1.00 98.00 91 VAL A CA 1
ATOM 641 C C . VAL A 1 91 ? 10.581 -6.168 -7.672 1.00 98.00 91 VAL A C 1
ATOM 643 O O . VAL A 1 91 ? 11.792 -6.187 -7.459 1.00 98.00 91 VAL A O 1
ATOM 646 N N . LEU A 1 92 ? 9.759 -5.266 -7.150 1.00 98.19 92 LEU A N 1
ATOM 647 C CA . LEU A 1 92 ? 10.13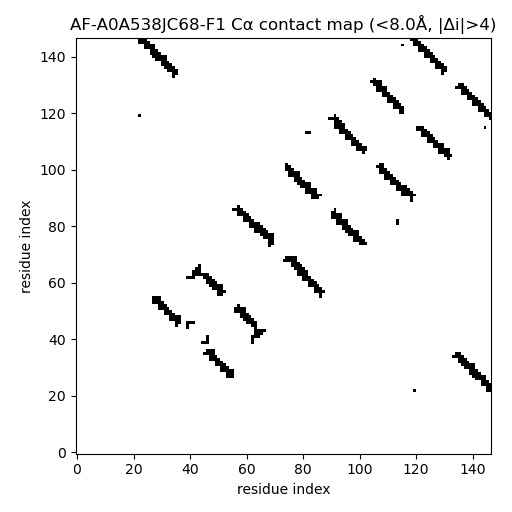3 -4.288 -6.137 1.00 98.19 92 LEU A CA 1
ATOM 648 C C . LEU A 1 92 ? 9.546 -4.703 -4.795 1.00 98.19 92 LEU A C 1
ATOM 650 O O . LEU A 1 92 ? 8.449 -5.255 -4.741 1.00 98.19 92 LEU A O 1
ATOM 654 N N . THR A 1 93 ? 10.251 -4.388 -3.717 1.00 98.69 93 THR A N 1
ATOM 655 C CA . THR A 1 93 ? 9.706 -4.501 -2.363 1.00 98.69 93 THR A CA 1
ATOM 656 C C . THR A 1 93 ? 9.750 -3.155 -1.671 1.00 98.69 93 THR A C 1
ATOM 658 O O . THR A 1 93 ? 10.726 -2.403 -1.814 1.00 98.69 93 THR A O 1
ATOM 661 N N . GLY A 1 94 ? 8.699 -2.845 -0.922 1.00 98.50 94 GLY A N 1
ATOM 662 C CA . GLY A 1 94 ? 8.552 -1.576 -0.233 1.00 98.50 94 GLY A CA 1
ATOM 663 C C . GLY A 1 94 ? 8.280 -1.709 1.258 1.00 98.50 94 GLY A C 1
ATOM 664 O O . GLY A 1 94 ? 7.984 -2.775 1.805 1.00 98.50 94 GLY A O 1
ATOM 665 N N . LYS A 1 95 ? 8.473 -0.579 1.938 1.00 98.75 95 LYS A N 1
ATOM 666 C CA . LYS A 1 95 ? 8.020 -0.338 3.305 1.00 98.75 95 LYS A CA 1
ATOM 667 C C . LYS A 1 95 ? 7.039 0.813 3.304 1.00 98.75 95 LYS A C 1
ATOM 669 O O . LYS A 1 95 ? 7.353 1.895 2.805 1.00 98.75 95 LYS A O 1
ATOM 674 N N . ASP A 1 96 ? 5.899 0.570 3.920 1.00 98.62 96 ASP A N 1
ATOM 675 C CA . ASP A 1 96 ? 4.745 1.443 3.865 1.00 98.62 96 ASP A CA 1
ATOM 676 C C . ASP A 1 96 ? 4.546 2.154 5.190 1.00 98.62 96 ASP A C 1
ATOM 678 O O . ASP A 1 96 ? 4.633 1.555 6.267 1.00 98.62 96 ASP A O 1
ATOM 682 N N . TYR A 1 97 ? 4.204 3.430 5.085 1.00 98.62 97 TYR A N 1
ATOM 683 C CA . TYR A 1 97 ? 3.718 4.239 6.187 1.00 98.62 97 TYR A CA 1
ATOM 684 C C . TYR A 1 97 ? 2.494 4.997 5.715 1.00 98.62 97 TYR A C 1
ATOM 686 O O . TYR A 1 97 ? 2.544 5.697 4.701 1.00 98.62 97 TYR A O 1
ATOM 694 N N . GLY A 1 98 ? 1.404 4.898 6.460 1.00 98.44 98 GLY A N 1
ATOM 695 C CA . GLY A 1 98 ? 0.179 5.564 6.068 1.00 98.44 98 GLY A CA 1
ATOM 696 C C . GLY A 1 98 ? -0.689 5.997 7.227 1.00 98.44 98 GLY A C 1
ATOM 697 O O . GLY A 1 98 ? -0.454 5.686 8.397 1.00 98.44 98 GLY A O 1
ATOM 698 N N . ALA A 1 99 ? -1.710 6.754 6.859 1.00 98.31 99 ALA A N 1
ATOM 699 C CA . ALA A 1 99 ? -2.778 7.173 7.742 1.00 98.31 99 ALA A CA 1
ATOM 700 C C . ALA A 1 99 ? -4.115 6.836 7.091 1.00 98.31 99 ALA A C 1
ATOM 702 O O . ALA A 1 99 ? -4.267 6.949 5.872 1.00 98.31 99 ALA A O 1
ATOM 703 N N . MET A 1 100 ? -5.083 6.435 7.905 1.00 97.50 100 MET A N 1
ATOM 704 C CA . MET A 1 100 ? -6.464 6.233 7.490 1.00 97.50 100 MET A CA 1
ATOM 705 C C . MET A 1 100 ? -7.419 6.939 8.445 1.00 97.50 100 MET A C 1
ATOM 707 O O . MET A 1 100 ? -7.128 7.100 9.629 1.00 97.50 100 MET A O 1
ATOM 711 N N . TYR A 1 101 ? -8.566 7.348 7.925 1.00 97.31 101 TYR A N 1
ATOM 712 C CA . TYR A 1 101 ? -9.622 8.003 8.675 1.00 97.31 101 TYR A CA 1
ATOM 713 C C . TYR A 1 101 ? -10.985 7.480 8.230 1.00 97.31 101 TYR A C 1
ATOM 715 O O . TYR A 1 101 ? -11.320 7.542 7.045 1.00 97.31 101 TYR A O 1
ATOM 723 N N . PHE A 1 102 ? -11.776 6.983 9.176 1.00 94.69 102 PHE A N 1
ATOM 724 C CA . PHE A 1 102 ? -13.143 6.535 8.923 1.00 94.69 102 PHE A CA 1
ATOM 725 C C . PHE A 1 102 ? -14.072 7.747 8.788 1.00 94.69 102 PHE A C 1
ATOM 727 O O . PHE A 1 102 ? -14.247 8.516 9.728 1.00 94.69 102 PHE A O 1
ATOM 734 N N . VAL A 1 103 ? -14.680 7.910 7.609 1.00 90.75 103 VAL A N 1
ATOM 735 C CA . VAL A 1 103 ? -15.613 9.014 7.292 1.00 90.75 103 VAL A CA 1
ATOM 736 C C . VAL A 1 103 ? -17.070 8.614 7.583 1.00 90.75 103 VAL A C 1
ATOM 738 O O . VAL A 1 103 ? -17.984 9.429 7.506 1.00 90.75 103 VAL A O 1
ATOM 741 N N . GLY A 1 104 ? -17.302 7.351 7.934 1.00 88.94 104 GLY A N 1
ATOM 742 C CA . GLY A 1 104 ? -18.610 6.787 8.241 1.00 88.94 104 GLY A CA 1
ATOM 743 C C . GLY A 1 104 ? -18.512 5.277 8.473 1.00 88.94 104 GLY A C 1
ATOM 744 O O . GLY A 1 104 ? -17.404 4.744 8.565 1.00 88.94 104 GLY A O 1
ATOM 745 N N . PRO A 1 105 ? -19.650 4.565 8.543 1.00 87.69 105 PRO A N 1
ATOM 746 C CA . PRO A 1 105 ? -19.660 3.130 8.833 1.00 87.69 105 PRO A CA 1
ATOM 747 C C . PRO A 1 105 ? -19.080 2.275 7.698 1.00 87.69 105 PRO A C 1
ATOM 749 O O . PRO A 1 105 ? -18.569 1.189 7.955 1.00 87.69 105 PRO A O 1
ATOM 752 N N . THR A 1 106 ? -19.157 2.758 6.455 1.00 93.38 106 THR A N 1
ATOM 753 C CA . THR A 1 106 ? -18.837 1.990 5.240 1.00 93.38 106 THR A CA 1
ATOM 754 C C . THR A 1 106 ? -17.596 2.493 4.503 1.00 93.38 106 THR A C 1
ATOM 756 O O . THR A 1 106 ? -17.264 1.993 3.431 1.00 93.38 106 THR A O 1
ATOM 759 N N . THR A 1 107 ? -16.928 3.540 4.997 1.00 96.25 107 THR A N 1
ATOM 760 C CA . THR A 1 107 ? -15.880 4.218 4.224 1.00 96.25 107 THR A CA 1
ATOM 761 C C . THR A 1 107 ? -14.753 4.733 5.101 1.00 96.25 107 THR A C 1
ATOM 763 O O . THR A 1 107 ? -14.984 5.492 6.045 1.00 96.25 107 THR A O 1
ATOM 766 N N . ALA A 1 108 ? -13.521 4.414 4.706 1.00 96.81 108 ALA A N 1
ATOM 767 C CA . ALA A 1 108 ? -12.318 5.066 5.204 1.00 96.81 108 ALA A CA 1
ATOM 768 C C . ALA A 1 108 ? -11.540 5.733 4.062 1.00 96.81 108 ALA A C 1
ATOM 770 O O . ALA A 1 108 ? -11.418 5.198 2.964 1.00 96.81 108 ALA A O 1
ATOM 771 N N . LYS A 1 109 ? -11.009 6.927 4.313 1.00 98.19 109 LYS A N 1
ATOM 772 C CA . LYS A 1 109 ? -10.029 7.604 3.453 1.00 98.19 109 LYS A CA 1
ATOM 773 C C . LYS A 1 109 ? -8.643 7.233 3.944 1.00 98.19 109 LYS A C 1
ATOM 775 O O . LYS A 1 109 ? -8.448 7.132 5.151 1.00 98.19 109 LYS A O 1
ATOM 780 N N . PHE A 1 110 ? -7.677 7.083 3.052 1.00 98.38 110 PHE A N 1
ATOM 781 C CA . PHE A 1 110 ? -6.298 6.847 3.463 1.00 98.38 110 PHE A CA 1
ATOM 782 C C . PHE A 1 110 ? -5.295 7.503 2.526 1.00 98.38 110 PHE A C 1
ATOM 784 O O . PHE A 1 110 ? -5.615 7.880 1.400 1.00 98.38 110 PHE A O 1
ATOM 791 N N . VAL A 1 111 ? -4.062 7.601 3.005 1.00 98.69 111 VAL A N 1
ATOM 792 C CA . VAL A 1 111 ? -2.871 7.815 2.189 1.00 98.69 111 VAL A CA 1
ATOM 793 C C . VAL A 1 111 ? -1.789 6.859 2.672 1.00 98.69 111 VAL A C 1
ATOM 795 O O . VAL A 1 111 ? -1.553 6.777 3.878 1.00 98.69 111 VAL A O 1
ATOM 798 N N . THR A 1 112 ? -1.159 6.130 1.750 1.00 98.56 112 THR A N 1
ATOM 799 C CA . THR A 1 112 ? 0.073 5.372 2.021 1.00 98.56 112 THR A CA 1
ATOM 800 C C . THR A 1 112 ? 1.247 6.025 1.307 1.00 98.56 112 THR A C 1
ATOM 802 O O . THR A 1 112 ? 1.091 6.597 0.226 1.00 98.56 112 THR A O 1
ATOM 805 N N . THR A 1 113 ? 2.421 5.952 1.921 1.00 98.75 113 THR A N 1
ATOM 806 C CA . THR A 1 113 ? 3.705 6.215 1.282 1.00 98.75 113 THR A CA 1
ATOM 807 C C . THR A 1 113 ? 4.527 4.938 1.309 1.00 98.75 113 THR A C 1
ATOM 809 O O . THR A 1 113 ? 4.894 4.462 2.382 1.00 98.75 113 THR A O 1
ATOM 812 N N . VAL A 1 114 ? 4.859 4.432 0.128 1.00 98.75 114 VAL A N 1
ATOM 813 C CA . VAL A 1 114 ? 5.768 3.311 -0.089 1.00 98.75 114 VAL A CA 1
ATOM 814 C C . VAL A 1 114 ? 7.175 3.859 -0.263 1.00 98.75 114 VAL A C 1
ATOM 816 O O . VAL A 1 114 ? 7.420 4.698 -1.132 1.00 98.75 114 VAL A O 1
ATOM 819 N N . LYS A 1 115 ? 8.128 3.364 0.518 1.00 98.69 115 LYS A N 1
ATOM 820 C CA . LYS A 1 115 ? 9.559 3.512 0.246 1.00 98.69 115 LYS A CA 1
ATOM 821 C C . LYS A 1 115 ? 10.067 2.224 -0.383 1.00 98.69 115 LYS A C 1
ATOM 823 O O . LYS A 1 115 ? 10.028 1.189 0.273 1.00 98.69 115 LYS A O 1
ATOM 828 N N . ILE A 1 116 ? 10.605 2.293 -1.597 1.00 98.44 116 ILE A N 1
ATOM 829 C CA . ILE A 1 116 ? 11.196 1.126 -2.261 1.00 98.44 116 ILE A CA 1
ATOM 830 C C . ILE A 1 116 ? 12.529 0.785 -1.585 1.00 98.44 116 ILE A C 1
ATOM 832 O O . ILE A 1 116 ? 13.408 1.643 -1.455 1.00 98.44 116 ILE A O 1
ATOM 836 N N . VAL A 1 117 ? 12.663 -0.462 -1.134 1.00 98.19 117 VAL A N 1
ATOM 837 C CA . VAL A 1 117 ? 13.816 -0.970 -0.369 1.00 98.19 117 VAL A CA 1
ATOM 838 C C . VAL A 1 117 ? 14.484 -2.195 -1.002 1.00 98.19 117 VAL A C 1
ATOM 840 O O . VAL A 1 117 ? 15.562 -2.582 -0.557 1.00 98.19 117 VAL A O 1
ATOM 843 N N . GLY A 1 118 ? 13.889 -2.791 -2.038 1.00 97.31 118 GLY A N 1
ATOM 844 C CA . GLY A 1 118 ? 14.466 -3.906 -2.789 1.00 97.31 118 GLY A CA 1
ATOM 845 C C . GLY A 1 118 ? 14.033 -3.903 -4.254 1.00 97.31 118 GLY A C 1
ATOM 846 O O . GLY A 1 118 ? 13.004 -3.328 -4.604 1.00 97.31 118 GLY A O 1
ATOM 847 N N . GLY A 1 119 ? 14.855 -4.502 -5.123 1.00 95.00 119 GLY A N 1
ATOM 848 C CA . GLY A 1 119 ? 14.635 -4.540 -6.578 1.00 95.00 119 GLY A CA 1
ATOM 849 C C . GLY A 1 119 ? 14.834 -3.207 -7.314 1.00 95.00 119 GLY A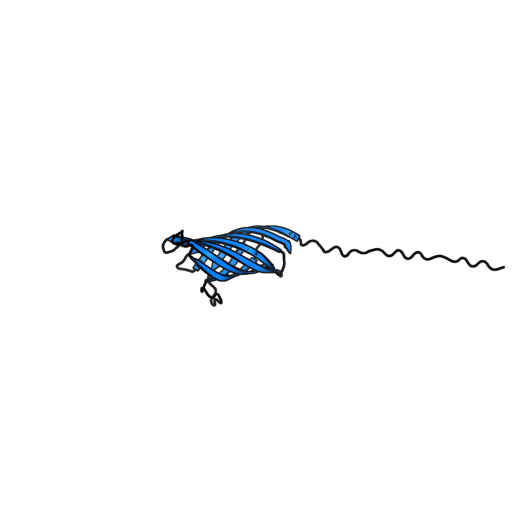 C 1
ATOM 850 O O . GLY A 1 119 ? 14.782 -3.169 -8.538 1.00 95.00 119 GLY A O 1
ATOM 851 N N . GLY A 1 120 ? 15.074 -2.120 -6.578 1.00 94.88 120 GLY A N 1
ATOM 852 C CA . GLY A 1 120 ? 15.242 -0.767 -7.092 1.00 94.88 120 GLY A CA 1
ATOM 853 C C . GLY A 1 120 ? 15.319 0.248 -5.951 1.00 94.88 120 GLY A C 1
ATOM 854 O O . GLY A 1 120 ? 15.606 -0.103 -4.805 1.00 94.88 120 GLY A O 1
ATOM 855 N N . SER A 1 121 ? 15.045 1.514 -6.253 1.00 96.81 121 SER A N 1
ATOM 856 C CA . SER A 1 121 ? 14.872 2.577 -5.253 1.00 96.81 121 SER A CA 1
ATOM 857 C C . SER A 1 121 ? 13.780 3.564 -5.667 1.00 96.81 121 SER A C 1
ATOM 859 O O . SER A 1 121 ? 13.350 3.573 -6.820 1.00 96.81 121 SER A O 1
ATOM 861 N N . GLY A 1 122 ? 13.316 4.389 -4.727 1.00 97.31 122 GLY A N 1
ATOM 862 C CA . GLY A 1 122 ? 12.299 5.409 -4.975 1.00 97.31 122 GLY A CA 1
ATOM 863 C C . GLY A 1 122 ? 11.195 5.432 -3.928 1.00 97.31 122 GLY A C 1
ATOM 864 O O . GLY A 1 122 ? 11.346 4.882 -2.832 1.00 97.31 122 GLY A O 1
ATOM 865 N N . TRP A 1 123 ? 10.093 6.095 -4.264 1.00 98.31 123 TRP A N 1
ATOM 866 C CA . TRP A 1 123 ? 8.914 6.175 -3.410 1.00 98.31 123 TRP A CA 1
ATOM 867 C C . TRP A 1 123 ? 7.631 6.330 -4.219 1.00 98.31 123 TRP A C 1
ATOM 869 O O . TRP A 1 123 ? 7.646 6.832 -5.345 1.00 98.31 123 TRP A O 1
ATOM 879 N N . ILE A 1 124 ? 6.518 5.930 -3.610 1.00 98.69 124 ILE A N 1
ATOM 880 C CA . ILE A 1 124 ? 5.164 6.052 -4.156 1.00 98.69 124 ILE A CA 1
ATOM 881 C C . ILE A 1 124 ? 4.263 6.622 -3.067 1.00 98.69 124 ILE A C 1
ATOM 883 O O . ILE A 1 124 ? 4.304 6.159 -1.936 1.00 98.69 124 ILE A O 1
ATOM 887 N N . VAL A 1 125 ? 3.444 7.616 -3.390 1.00 98.81 125 VAL A N 1
ATOM 888 C CA . VAL A 1 125 ? 2.366 8.104 -2.525 1.00 98.81 125 VAL A CA 1
ATOM 889 C C . VAL A 1 125 ? 1.042 7.734 -3.174 1.00 98.81 125 VAL A C 1
ATOM 891 O O . VAL A 1 125 ? 0.816 8.054 -4.342 1.00 98.81 125 VAL A O 1
ATOM 894 N N . ALA A 1 126 ? 0.167 7.075 -2.419 1.00 98.75 126 ALA A N 1
ATOM 895 C CA . ALA A 1 126 ? -1.114 6.581 -2.903 1.00 98.75 126 ALA A CA 1
ATOM 896 C C . ALA A 1 126 ? -2.260 6.987 -1.958 1.00 98.75 126 ALA A C 1
ATOM 898 O O . ALA A 1 126 ? -2.517 6.311 -0.955 1.00 98.75 126 ALA A O 1
ATOM 899 N N . PRO A 1 127 ? -2.945 8.115 -2.231 1.00 98.75 127 PRO A N 1
ATOM 900 C CA . PRO A 1 127 ? -4.212 8.435 -1.591 1.00 98.75 127 PRO A CA 1
ATOM 901 C C . PRO A 1 127 ? -5.343 7.562 -2.148 1.00 98.75 127 PRO A C 1
ATOM 903 O O . PRO A 1 127 ? -5.452 7.346 -3.357 1.00 98.75 127 PRO A O 1
ATOM 906 N N . GLY A 1 128 ? -6.237 7.114 -1.273 1.00 98.44 128 GLY A N 1
ATOM 907 C CA . GLY A 1 128 ? -7.320 6.220 -1.652 1.00 98.44 128 GLY A CA 1
ATOM 908 C C . GLY A 1 128 ? -8.525 6.245 -0.729 1.00 98.44 128 GLY A C 1
ATOM 909 O O . GLY A 1 128 ? -8.608 6.983 0.257 1.00 98.44 128 GLY A O 1
ATOM 910 N N . THR A 1 129 ? -9.500 5.429 -1.108 1.00 98.44 129 THR A N 1
ATOM 911 C CA . THR A 1 129 ? -10.701 5.129 -0.329 1.00 98.44 129 THR A CA 1
ATOM 912 C C . THR A 1 129 ? -10.800 3.618 -0.148 1.00 98.44 129 THR A C 1
ATOM 914 O O . THR A 1 129 ? -10.526 2.874 -1.086 1.00 98.44 129 THR A O 1
ATOM 917 N N . LEU A 1 130 ? -11.170 3.191 1.055 1.00 97.62 130 LEU A N 1
ATOM 918 C CA . LEU A 1 130 ? -11.485 1.825 1.453 1.00 97.62 130 LEU A CA 1
ATOM 919 C C . LEU A 1 130 ? -12.995 1.722 1.675 1.00 97.62 130 LEU A C 1
ATOM 921 O O . LEU A 1 130 ? -13.553 2.479 2.475 1.00 97.62 130 LEU A O 1
ATOM 925 N N . ASP A 1 131 ? -13.631 0.775 1.000 1.00 97.19 131 ASP A N 1
ATOM 926 C CA . ASP A 1 131 ? -14.953 0.273 1.361 1.00 97.19 131 ASP A CA 1
ATOM 927 C C . ASP A 1 131 ? -14.781 -0.738 2.499 1.00 97.19 131 ASP A C 1
ATOM 929 O O . ASP A 1 131 ? -14.158 -1.785 2.336 1.00 97.19 131 ASP A O 1
ATOM 933 N N . THR A 1 132 ? -15.302 -0.410 3.677 1.00 92.44 132 THR A N 1
ATOM 934 C CA . THR A 1 132 ? -15.111 -1.229 4.883 1.00 92.44 132 THR A CA 1
ATOM 935 C C . THR A 1 132 ? -16.027 -2.452 4.922 1.00 92.44 132 THR A C 1
ATOM 937 O O . THR A 1 132 ? -15.793 -3.346 5.731 1.00 92.44 132 THR A O 1
ATOM 940 N N . ALA A 1 133 ? -17.046 -2.520 4.058 1.00 92.94 133 ALA A N 1
ATOM 941 C CA . ALA A 1 133 ? -17.914 -3.687 3.932 1.00 92.94 133 ALA A CA 1
ATOM 942 C C . ALA A 1 133 ? -17.287 -4.760 3.034 1.00 92.94 133 ALA A C 1
ATOM 944 O O . ALA A 1 133 ? -17.407 -5.949 3.321 1.00 92.94 133 ALA A O 1
ATOM 945 N N . THR A 1 134 ? -16.616 -4.348 1.955 1.00 95.25 134 THR A N 1
ATOM 946 C CA . THR A 1 134 ? -16.020 -5.270 0.970 1.00 95.25 134 THR A CA 1
ATOM 947 C C . THR A 1 134 ? -14.511 -5.443 1.130 1.00 95.25 134 THR A C 1
ATOM 949 O O . THR A 1 134 ? -13.942 -6.405 0.617 1.00 95.25 134 THR A O 1
ATOM 952 N N . GLY A 1 135 ? -13.843 -4.514 1.815 1.00 95.12 135 GLY A N 1
ATOM 953 C CA . GLY A 1 135 ? -12.386 -4.428 1.875 1.00 95.12 135 GLY A CA 1
ATOM 954 C C . GLY A 1 135 ? -11.746 -3.895 0.587 1.00 95.12 135 GLY A C 1
ATOM 955 O O . GLY A 1 135 ? -10.520 -3.870 0.478 1.00 95.12 135 GLY A O 1
ATOM 956 N N . GLN A 1 136 ? -12.547 -3.482 -0.401 1.00 98.00 136 GLN A N 1
ATOM 957 C CA . GLN A 1 136 ? -12.041 -2.961 -1.665 1.00 98.00 136 GLN A CA 1
ATOM 958 C C . GLN A 1 136 ? -11.402 -1.586 -1.465 1.00 98.00 136 GLN A C 1
ATOM 960 O O . GLN A 1 136 ? -11.954 -0.718 -0.786 1.00 98.00 136 GLN A O 1
ATOM 965 N N . THR A 1 137 ? -10.263 -1.357 -2.117 1.00 98.50 137 THR A N 1
ATOM 966 C CA . THR A 1 137 ? -9.624 -0.041 -2.171 1.00 98.50 137 THR A CA 1
ATOM 967 C C . THR A 1 137 ? -9.488 0.462 -3.600 1.00 98.50 137 THR A C 1
ATOM 969 O O . THR A 1 137 ? -9.338 -0.315 -4.546 1.00 98.50 137 THR A O 1
ATOM 972 N N . ALA A 1 138 ? -9.547 1.781 -3.760 1.00 98.69 138 ALA A N 1
ATOM 973 C CA . ALA A 1 138 ? -9.285 2.449 -5.027 1.00 98.69 138 ALA A CA 1
ATOM 974 C C . ALA A 1 138 ? -8.742 3.862 -4.801 1.00 98.69 138 ALA A C 1
ATOM 976 O O . ALA A 1 138 ? -9.076 4.521 -3.808 1.00 98.69 138 ALA A O 1
ATOM 977 N N . GLY A 1 139 ? -7.937 4.349 -5.741 1.00 98.75 139 GLY A N 1
ATOM 978 C CA . GLY A 1 139 ? -7.360 5.684 -5.646 1.00 98.75 139 GLY A CA 1
ATOM 979 C C . GLY A 1 139 ? -6.402 6.028 -6.775 1.00 98.75 139 GLY A C 1
ATOM 980 O O . GLY A 1 139 ? -6.442 5.445 -7.862 1.00 98.75 139 GLY A O 1
ATOM 981 N N . THR A 1 140 ? -5.544 7.006 -6.504 1.00 98.88 140 THR A N 1
ATOM 982 C CA . THR A 1 140 ? -4.464 7.424 -7.400 1.00 98.88 140 THR A CA 1
ATOM 983 C C . THR A 1 140 ? -3.116 7.134 -6.769 1.00 98.88 140 THR A C 1
ATOM 985 O O . THR A 1 140 ? -3.014 6.927 -5.564 1.00 98.88 140 THR A O 1
ATOM 988 N N . TYR A 1 141 ? -2.067 7.126 -7.580 1.00 98.81 141 TYR A N 1
ATOM 989 C CA . TYR A 1 141 ? -0.700 7.125 -7.083 1.00 98.81 141 TYR A CA 1
ATOM 990 C C . TYR A 1 141 ? 0.166 8.092 -7.882 1.00 98.81 141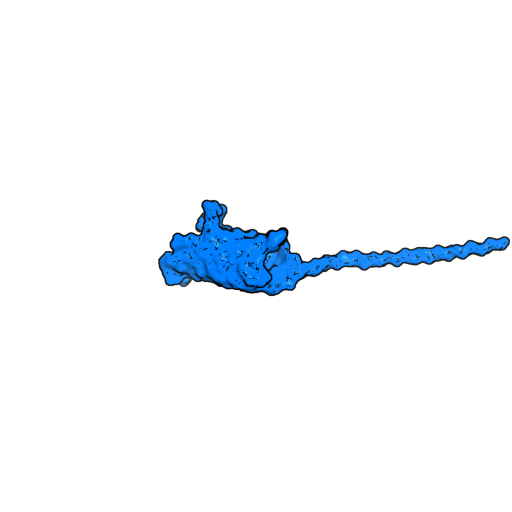 TYR A C 1
ATOM 992 O O . TYR A 1 141 ? -0.117 8.404 -9.044 1.00 98.81 141 TYR A O 1
ATOM 1000 N N . PHE A 1 142 ? 1.244 8.544 -7.254 1.00 98.75 142 PHE A N 1
ATOM 1001 C CA . PHE A 1 142 ? 2.335 9.256 -7.904 1.00 98.75 142 PHE A CA 1
ATOM 1002 C C . PHE A 1 142 ? 3.651 8.981 -7.180 1.00 98.75 142 PHE A C 1
ATOM 1004 O O . PHE A 1 142 ? 3.659 8.646 -5.997 1.00 98.75 142 PHE A O 1
ATOM 1011 N N . GLY A 1 143 ? 4.773 9.131 -7.873 1.00 98.19 143 GLY A N 1
ATOM 1012 C CA . GLY A 1 143 ? 6.083 8.930 -7.269 1.00 98.19 143 GLY A CA 1
ATOM 1013 C C . GLY A 1 143 ? 7.211 8.871 -8.277 1.00 98.19 143 GLY A C 1
ATOM 1014 O O . GLY A 1 143 ? 7.094 9.378 -9.395 1.00 98.19 143 GLY A O 1
ATOM 1015 N N . PHE A 1 144 ? 8.306 8.229 -7.890 1.00 97.25 144 PHE A N 1
ATOM 1016 C CA . PHE A 1 144 ? 9.377 7.874 -8.811 1.00 97.25 144 PHE A CA 1
ATOM 1017 C C . PHE A 1 144 ? 9.987 6.529 -8.437 1.00 97.25 144 PHE A C 1
ATOM 1019 O O . PHE A 1 144 ? 10.037 6.157 -7.265 1.00 97.25 144 PHE A O 1
ATOM 1026 N N . VAL A 1 145 ? 10.487 5.824 -9.446 1.00 96.44 145 VAL A N 1
ATOM 1027 C CA . VAL A 1 145 ? 11.137 4.520 -9.304 1.00 96.44 145 VAL A CA 1
ATOM 1028 C C . VAL A 1 145 ? 12.404 4.507 -10.152 1.00 96.44 145 VAL A C 1
ATOM 1030 O O . VAL A 1 145 ? 12.393 4.986 -11.286 1.00 96.44 145 VAL A O 1
ATOM 1033 N N . CYS A 1 146 ? 13.477 3.949 -9.602 1.00 94.38 146 CYS A N 1
ATOM 1034 C CA . CYS A 1 146 ? 14.733 3.664 -10.283 1.00 94.38 146 CYS A CA 1
ATOM 1035 C C . CYS A 1 146 ? 14.961 2.147 -10.263 1.00 94.38 146 CYS A C 1
ATOM 1037 O O . CYS A 1 146 ? 15.081 1.562 -9.183 1.00 94.38 146 CYS A O 1
ATOM 1039 N N . THR A 1 147 ? 15.013 1.538 -11.446 1.00 89.00 147 THR A N 1
ATOM 1040 C CA . THR A 1 147 ? 15.207 0.094 -11.686 1.00 89.00 147 THR A CA 1
ATOM 1041 C C . THR A 1 147 ? 16.326 -0.152 -12.676 1.00 89.00 147 THR A C 1
ATOM 1043 O O . THR A 1 147 ? 16.562 0.759 -13.508 1.00 89.00 147 THR A O 1
#

Secondary structure (DSSP, 8-state):
------------------------EEEEEEEEEEE--SS---TTS-EEEEEE-SSS-EEEEEEEEEEEE-TTSTTEEEEEEEEEEEETTEEEEEEEEEEEEE-SSSEEEEEEEEEEEESSEEEEEEEEEEETTT--EEEEEEEEEE-

Foldseek 3Di:
DDDDDDDDDDDDPDPPDPPPPWFPKDKDKFKKKWFDDPDAPEPVSAKIWMFGDGPQTWIKIKHWNDWADDVVAPQKIKTKIKMWIGGPPFIWIWIKIKMWGDPDDFKIWMWIKTATDPSWGKIKIWTWMAGPVGRMIMTMMIIMTGD

Solvent-accessible surface area (backbone atoms only — not comparable to full-atom values): 7769 Å² total; per-residue (Å²): 140,88,84,84,82,82,81,83,83,82,82,78,82,76,82,77,72,81,76,72,78,73,56,61,66,43,78,35,40,36,37,37,42,30,33,55,52,100,70,63,88,21,85,70,71,41,38,33,39,29,38,35,41,67,72,56,54,28,40,34,43,39,35,32,62,45,80,42,76,40,88,92,40,88,60,29,31,39,34,34,30,38,36,41,37,38,43,86,92,45,57,34,29,33,41,33,44,33,41,37,34,52,82,53,94,53,35,28,42,36,38,38,35,35,37,40,74,35,71,44,38,48,37,38,42,34,46,35,41,34,33,64,82,74,52,34,33,41,40,40,37,38,40,35,44,25,81

Mean predicted aligned error: 8.19 Å

Radius of gyration: 24.79 Å; Cα contacts (8 Å, |Δi|>4): 356; chains: 1; bounding box: 99×28×57 Å